Protein AF-A0A429DAB5-F1 (afdb_monomer_lite)

Radius of gyration: 21.11 Å; chains: 1; bounding box: 79×27×34 Å

Foldseek 3Di:
DVVQVVQCPDPVAFRFDALVVVCVVVVHDSVVSVVVVVVCVVVQQWDWDFDDCPDPPRNGTIGIGRVSNVVVCVVCVVVVVVVVPPPDDDDPDPPDPPDDD

Sequence (101 aa):
LLNLIVHWWSLQEWPHPSMESIAIRMGVSIRTVQRAINDLEKANLLDKKPTSKSDRRYGGRNIYDLTKLVDYLDTMGPSVAEQVKKPRHKKPVYTVRKTTA

Secondary structure (DSSP, 8-state):
-HHHHHT--BTTB-----HHHHHHHHTS-HHHHHHHHHHHHHTTS-EEEE--TT-TTTTTPEEEE-HHHHHHHHHHHHHHHHHHHSPPPPPP---------

pLDDT: mean 87.15, std 11.85, range [56.81, 98.31]

Structure (mmCIF, N/CA/C/O backbone):
data_AF-A0A429DAB5-F1
#
_entry.id   AF-A0A429DAB5-F1
#
loop_
_atom_site.group_PDB
_atom_site.id
_atom_site.type_symbol
_atom_site.label_atom_id
_atom_site.label_alt_id
_atom_site.label_comp_id
_atom_site.label_asym_id
_atom_site.label_entity_id
_atom_site.label_seq_id
_atom_site.pdbx_PDB_ins_code
_atom_site.Cartn_x
_atom_site.Cartn_y
_atom_site.Cartn_z
_atom_site.occupancy
_atom_site.B_iso_or_equiv
_atom_site.auth_seq_id
_atom_site.auth_comp_id
_atom_site.auth_asym_id
_atom_site.auth_atom_id
_atom_site.pdbx_PDB_model_num
ATOM 1 N N . LEU A 1 1 ? -5.657 -2.091 -2.136 1.00 86.69 1 LEU A N 1
ATOM 2 C CA . LEU A 1 1 ? -5.520 -2.308 -0.680 1.00 86.69 1 LEU A CA 1
ATOM 3 C C . LEU A 1 1 ? -5.384 -3.785 -0.317 1.00 86.69 1 LEU A C 1
ATOM 5 O O . LEU A 1 1 ? -4.318 -4.157 0.142 1.00 86.69 1 LEU A O 1
ATOM 9 N N . LEU A 1 2 ? -6.382 -4.637 -0.598 1.00 92.50 2 LEU A N 1
ATOM 10 C CA . LEU A 1 2 ? -6.331 -6.073 -0.259 1.00 92.50 2 LEU A CA 1
ATOM 11 C C . LEU A 1 2 ? -5.049 -6.774 -0.743 1.00 92.50 2 LEU A C 1
ATOM 13 O O . LEU A 1 2 ? -4.409 -7.479 0.024 1.00 92.50 2 LEU A O 1
ATOM 17 N N . ASN A 1 3 ? -4.618 -6.500 -1.980 1.00 92.62 3 ASN A N 1
ATOM 18 C CA . ASN A 1 3 ? -3.361 -7.033 -2.515 1.00 92.62 3 ASN A CA 1
ATOM 19 C C . ASN A 1 3 ? -2.127 -6.678 -1.661 1.00 92.62 3 ASN A C 1
ATOM 21 O O . ASN A 1 3 ? -1.233 -7.507 -1.551 1.00 92.62 3 ASN A O 1
ATOM 25 N N . LEU A 1 4 ? -2.075 -5.488 -1.048 1.00 93.19 4 LEU A N 1
ATOM 26 C CA . LEU A 1 4 ? -0.966 -5.088 -0.172 1.00 93.19 4 LEU A CA 1
ATOM 27 C C . LEU A 1 4 ? -1.009 -5.852 1.154 1.00 93.19 4 LEU A C 1
ATOM 29 O O . LEU A 1 4 ? 0.013 -6.370 1.583 1.00 93.19 4 LEU A O 1
ATOM 33 N N . ILE A 1 5 ? -2.201 -5.982 1.744 1.00 92.50 5 ILE A N 1
ATOM 34 C CA . ILE A 1 5 ? -2.416 -6.702 3.008 1.00 92.50 5 ILE A CA 1
ATOM 35 C C . ILE A 1 5 ? -2.027 -8.176 2.861 1.00 92.50 5 ILE A C 1
ATOM 37 O O . ILE A 1 5 ? -1.308 -8.707 3.695 1.00 92.50 5 ILE A O 1
ATOM 41 N N . VAL A 1 6 ? -2.419 -8.825 1.760 1.00 90.56 6 VAL A N 1
ATOM 42 C CA . VAL A 1 6 ? -2.061 -10.231 1.489 1.00 90.56 6 VAL A CA 1
ATOM 43 C C . VAL A 1 6 ? -0.542 -10.436 1.377 1.00 90.56 6 VAL A C 1
ATOM 45 O O . VAL A 1 6 ? -0.053 -11.527 1.645 1.00 90.56 6 VAL A O 1
ATOM 48 N N . HIS A 1 7 ? 0.215 -9.404 0.993 1.00 88.94 7 HIS A N 1
ATOM 49 C CA . HIS A 1 7 ? 1.679 -9.475 0.918 1.00 88.94 7 HIS A CA 1
ATOM 50 C C . HIS A 1 7 ? 2.364 -9.115 2.246 1.00 88.94 7 HIS A C 1
ATOM 52 O O . HIS A 1 7 ? 3.581 -9.255 2.346 1.00 88.94 7 HIS A O 1
ATOM 58 N N . TRP A 1 8 ? 1.614 -8.667 3.256 1.00 91.31 8 TRP A N 1
ATOM 59 C CA . TRP A 1 8 ? 2.135 -8.284 4.564 1.00 91.31 8 TRP A CA 1
ATOM 60 C C . TRP A 1 8 ? 1.963 -9.426 5.572 1.00 91.31 8 TRP A C 1
ATOM 62 O O . TRP A 1 8 ? 1.073 -9.419 6.416 1.00 91.31 8 TRP A O 1
ATOM 72 N N . TRP A 1 9 ? 2.804 -10.452 5.439 1.00 86.38 9 TRP A N 1
ATOM 73 C CA . TRP A 1 9 ? 2.755 -11.662 6.272 1.00 86.38 9 TRP A CA 1
ATOM 74 C C . TRP A 1 9 ? 3.740 -11.635 7.453 1.00 86.38 9 TRP A C 1
ATOM 76 O O . TRP A 1 9 ? 3.659 -12.481 8.340 1.00 86.38 9 TRP A O 1
ATOM 86 N N . SER A 1 10 ? 4.659 -10.663 7.477 1.00 85.81 10 SER A N 1
ATOM 87 C CA . SER A 1 10 ? 5.631 -10.454 8.552 1.00 85.81 10 SER A CA 1
ATOM 88 C C . SER A 1 10 ? 5.547 -9.021 9.064 1.00 85.81 10 SER A C 1
ATOM 90 O O . SER A 1 10 ? 5.664 -8.070 8.294 1.00 85.81 10 SER A O 1
ATOM 92 N N . LEU A 1 11 ? 5.401 -8.857 10.381 1.00 79.94 11 LEU A N 1
ATOM 93 C CA . LEU A 1 11 ? 5.322 -7.540 11.024 1.00 79.94 11 LEU A CA 1
ATOM 94 C C . LEU A 1 11 ? 6.587 -6.696 10.786 1.00 79.94 11 LEU A 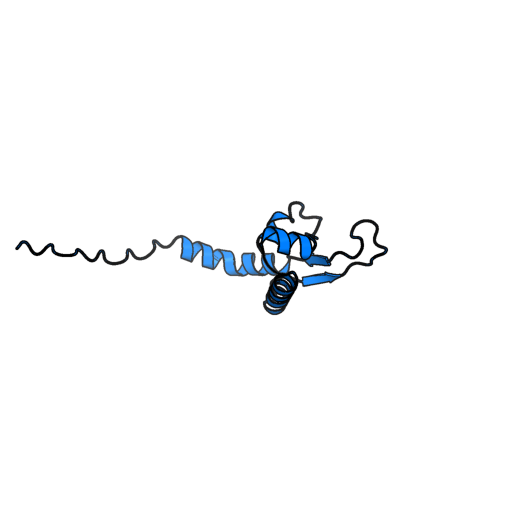C 1
ATOM 96 O O . LEU A 1 11 ? 6.528 -5.473 10.757 1.00 79.94 11 LEU A O 1
ATOM 100 N N . GLN A 1 12 ? 7.731 -7.354 10.596 1.00 85.44 12 GLN A N 1
ATOM 101 C CA . GLN A 1 12 ? 9.039 -6.711 10.432 1.00 85.44 12 GLN A CA 1
ATOM 102 C C . GLN A 1 12 ? 9.338 -6.333 8.975 1.00 85.44 12 GLN A C 1
ATOM 104 O O . GLN A 1 12 ? 10.352 -5.694 8.695 1.00 85.44 12 GLN A O 1
ATOM 109 N N . GLU A 1 13 ? 8.489 -6.745 8.031 1.00 87.00 13 GLU A N 1
ATOM 110 C CA . GLU A 1 13 ? 8.708 -6.528 6.608 1.00 87.00 13 GLU A CA 1
ATOM 111 C C . GLU A 1 13 ? 7.463 -5.953 5.949 1.00 87.00 13 GLU A C 1
ATOM 113 O O . GLU A 1 13 ? 6.482 -6.644 5.685 1.00 87.00 13 GLU A O 1
ATOM 118 N N . TRP A 1 14 ? 7.541 -4.667 5.628 1.00 90.88 14 TRP A N 1
ATOM 119 C CA . TRP A 1 14 ? 6.502 -3.996 4.869 1.00 90.88 14 TRP A CA 1
ATOM 120 C C . TRP A 1 14 ? 6.306 -4.638 3.484 1.00 90.88 14 TRP A C 1
ATOM 122 O O . TRP A 1 14 ? 7.281 -5.026 2.821 1.00 90.88 14 TRP A O 1
ATOM 132 N N . PRO A 1 15 ? 5.052 -4.724 3.001 1.00 93.50 15 PRO A N 1
ATOM 133 C CA . PRO A 1 15 ? 4.763 -5.281 1.694 1.00 93.50 15 PRO A CA 1
ATOM 134 C C . PRO A 1 15 ? 5.423 -4.431 0.607 1.00 93.50 15 PRO A C 1
ATOM 136 O O . PRO A 1 15 ? 5.379 -3.201 0.624 1.00 93.50 15 PRO A O 1
ATOM 139 N N . HIS A 1 16 ? 6.006 -5.106 -0.377 1.00 93.81 16 HIS A N 1
ATOM 140 C CA . HIS A 1 16 ? 6.682 -4.479 -1.514 1.00 93.81 16 HIS A CA 1
ATOM 141 C C . HIS A 1 16 ? 6.341 -5.137 -2.873 1.00 93.81 16 HIS A C 1
ATOM 143 O O . HIS A 1 16 ? 7.230 -5.326 -3.713 1.00 93.81 16 HIS A O 1
ATOM 149 N N . PRO A 1 17 ? 5.067 -5.514 -3.143 1.00 93.69 17 PRO A N 1
ATOM 150 C CA . PRO A 1 17 ? 4.685 -5.997 -4.467 1.00 93.69 17 PRO A CA 1
ATOM 151 C C . PRO A 1 17 ? 4.891 -4.914 -5.532 1.00 93.69 17 PRO A C 1
ATOM 153 O O . PRO A 1 17 ? 4.602 -3.731 -5.319 1.00 93.69 17 PRO A O 1
ATOM 156 N N . SER A 1 18 ? 5.330 -5.318 -6.725 1.00 94.00 18 SER A N 1
ATOM 157 C CA . SER A 1 18 ? 5.360 -4.399 -7.862 1.00 94.00 18 SER A CA 1
ATOM 158 C C . SER A 1 18 ? 3.936 -3.988 -8.254 1.00 94.00 18 SER A C 1
ATOM 160 O O . SER A 1 18 ? 2.997 -4.786 -8.189 1.00 94.00 18 SER A O 1
ATOM 162 N N . MET A 1 19 ? 3.770 -2.739 -8.701 1.00 94.81 19 MET A N 1
ATOM 163 C CA . MET A 1 19 ? 2.477 -2.262 -9.216 1.00 94.81 19 MET A CA 1
ATOM 164 C C . MET A 1 19 ? 2.010 -3.091 -10.419 1.00 94.81 19 MET A C 1
ATOM 166 O O . MET A 1 19 ? 0.816 -3.289 -10.605 1.00 94.81 19 MET A O 1
ATOM 170 N N . GLU A 1 20 ? 2.956 -3.613 -11.195 1.00 95.88 20 GLU A N 1
ATOM 171 C CA . GLU A 1 20 ? 2.715 -4.500 -12.328 1.00 95.88 20 GLU A CA 1
ATOM 172 C C . GLU A 1 20 ? 2.151 -5.860 -11.901 1.00 95.88 20 GLU A C 1
ATOM 174 O O . GLU A 1 20 ? 1.143 -6.299 -12.446 1.00 95.88 20 GLU A O 1
ATOM 179 N N . SER A 1 21 ? 2.696 -6.479 -10.846 1.00 94.94 21 SER A N 1
ATOM 180 C CA . SER A 1 21 ? 2.146 -7.722 -10.283 1.00 94.94 21 SER A CA 1
ATOM 181 C C . SER A 1 21 ? 0.721 -7.524 -9.757 1.00 94.94 21 SER A C 1
ATOM 183 O O . SER A 1 21 ? -0.157 -8.352 -10.003 1.00 94.94 21 SER A O 1
ATOM 185 N N . ILE A 1 22 ? 0.453 -6.394 -9.090 1.00 96.38 22 ILE A N 1
ATOM 186 C CA . ILE A 1 22 ? -0.905 -6.043 -8.643 1.00 96.38 22 ILE A CA 1
ATOM 187 C C . ILE A 1 22 ? -1.841 -5.867 -9.847 1.00 96.38 22 ILE A C 1
ATOM 189 O O . ILE A 1 22 ? -2.961 -6.372 -9.827 1.00 96.38 22 ILE A O 1
ATOM 193 N N . ALA A 1 23 ? -1.386 -5.167 -10.888 1.00 97.75 23 ALA A N 1
ATOM 194 C CA . ALA A 1 23 ? -2.163 -4.897 -12.093 1.00 97.75 23 ALA A CA 1
ATOM 195 C C . ALA A 1 23 ? -2.573 -6.194 -12.804 1.00 97.75 23 ALA A C 1
ATOM 197 O O . ALA A 1 23 ? -3.755 -6.375 -13.094 1.00 97.75 23 ALA A O 1
ATOM 198 N N . ILE A 1 24 ? -1.623 -7.123 -12.980 1.00 97.31 24 ILE A N 1
ATOM 199 C CA . ILE A 1 24 ? -1.857 -8.451 -13.566 1.00 97.31 24 ILE A CA 1
ATOM 200 C C . ILE A 1 24 ? -2.893 -9.227 -12.746 1.00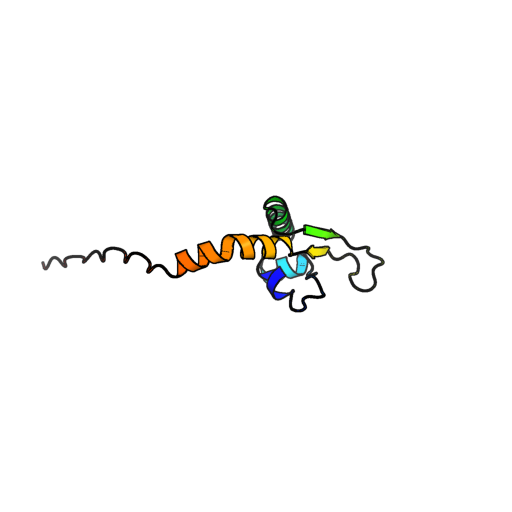 97.31 24 ILE A C 1
ATOM 202 O O . ILE A 1 24 ? -3.874 -9.709 -13.305 1.00 97.31 24 ILE A O 1
ATOM 206 N N . ARG A 1 25 ? -2.729 -9.299 -11.417 1.00 95.44 25 ARG A N 1
ATOM 207 C CA . ARG A 1 25 ? -3.670 -10.011 -10.527 1.00 95.44 25 ARG A CA 1
ATOM 208 C C . ARG A 1 25 ? -5.080 -9.427 -10.553 1.00 95.44 25 ARG A C 1
ATOM 210 O O . ARG A 1 25 ? -6.044 -10.150 -10.337 1.00 95.44 25 ARG A O 1
ATOM 217 N N . MET A 1 26 ? -5.195 -8.120 -10.770 1.00 95.81 26 MET A N 1
ATOM 218 C CA . MET A 1 26 ? -6.472 -7.413 -10.810 1.00 95.81 26 MET A CA 1
ATOM 219 C C . MET A 1 26 ? -7.096 -7.340 -12.211 1.00 95.81 26 MET A C 1
ATOM 221 O O . MET A 1 26 ? -8.246 -6.923 -12.316 1.00 95.81 26 MET A O 1
ATOM 225 N N . GLY A 1 27 ? -6.363 -7.684 -13.274 1.00 97.12 27 GLY A N 1
ATOM 226 C CA . GLY A 1 27 ? -6.820 -7.490 -14.654 1.00 97.12 27 GLY A CA 1
ATOM 227 C C . GLY A 1 27 ? -7.014 -6.015 -15.032 1.00 97.12 27 GLY A C 1
ATOM 228 O O . GLY A 1 27 ? -7.907 -5.691 -15.811 1.00 97.12 27 GLY A O 1
ATOM 229 N N . VAL A 1 28 ? -6.215 -5.104 -14.465 1.00 97.69 28 VAL A N 1
ATOM 230 C CA . VAL A 1 28 ? -6.301 -3.654 -14.730 1.00 97.69 28 VAL A CA 1
ATOM 231 C C . VAL A 1 28 ? -4.974 -3.101 -15.237 1.00 97.69 28 VAL A C 1
ATOM 233 O O . VAL A 1 28 ? -3.935 -3.745 -15.143 1.00 97.69 28 VAL A O 1
ATOM 236 N N . SER A 1 29 ? -4.974 -1.865 -15.737 1.00 98.31 29 SER A N 1
ATOM 237 C CA . SER A 1 29 ? -3.729 -1.191 -16.115 1.00 98.31 29 SER A CA 1
ATOM 238 C C . SER A 1 29 ? -2.894 -0.779 -14.897 1.00 98.31 29 SER A C 1
ATOM 240 O O . SER A 1 29 ? -3.431 -0.391 -13.854 1.00 98.31 29 SER A O 1
ATOM 242 N N . ILE A 1 30 ? -1.567 -0.741 -15.056 1.00 97.81 30 ILE A N 1
ATOM 243 C CA . ILE A 1 30 ? -0.630 -0.248 -14.025 1.00 97.81 30 ILE A CA 1
ATOM 244 C C . ILE A 1 30 ? -1.011 1.165 -13.564 1.00 97.81 30 ILE A C 1
ATOM 246 O O . ILE A 1 30 ? -0.983 1.472 -12.374 1.00 97.81 30 ILE A O 1
ATOM 250 N N . ARG A 1 31 ? -1.452 2.025 -14.490 1.00 98.19 31 ARG A N 1
ATOM 251 C CA . ARG A 1 31 ? -1.897 3.391 -14.177 1.00 98.19 31 ARG A CA 1
ATOM 252 C C . ARG A 1 31 ? -3.119 3.424 -13.253 1.00 98.19 31 ARG A C 1
ATOM 254 O O . ARG A 1 31 ? -3.257 4.352 -12.460 1.00 98.19 31 ARG A O 1
ATOM 261 N N . THR A 1 32 ? -3.988 2.418 -13.328 1.00 98.19 32 THR A N 1
ATOM 262 C CA . THR A 1 32 ? -5.125 2.272 -12.407 1.00 98.19 32 THR A CA 1
ATOM 263 C C . THR A 1 32 ? -4.648 1.904 -11.008 1.00 98.19 32 THR A C 1
ATOM 265 O O . THR A 1 32 ? -5.096 2.516 -10.042 1.00 98.19 32 THR A O 1
ATOM 268 N N . VAL A 1 33 ? -3.671 1.000 -10.895 1.00 97.69 33 VAL A N 1
ATOM 269 C CA . VAL A 1 33 ? -3.030 0.675 -9.609 1.00 97.69 33 VAL A CA 1
ATOM 270 C C . VAL A 1 33 ? -2.331 1.900 -9.019 1.00 97.69 33 VAL A C 1
ATOM 272 O O . VAL A 1 33 ? -2.510 2.195 -7.841 1.00 97.69 33 VAL A O 1
ATOM 275 N N . GLN A 1 34 ? -1.591 2.657 -9.833 1.00 96.81 34 GLN A N 1
ATOM 276 C CA . GLN A 1 34 ? -0.919 3.883 -9.400 1.00 96.81 34 GLN A CA 1
ATOM 277 C C . GLN A 1 34 ? -1.912 4.921 -8.859 1.00 96.81 34 GLN A C 1
ATOM 279 O O . GLN A 1 34 ? -1.667 5.495 -7.801 1.00 96.81 34 GLN A O 1
ATOM 284 N N . ARG A 1 35 ? -3.035 5.152 -9.557 1.00 98.06 35 ARG A N 1
ATOM 285 C CA . ARG A 1 35 ? -4.101 6.041 -9.066 1.00 98.06 35 ARG A CA 1
ATOM 286 C C . ARG A 1 35 ? -4.663 5.554 -7.737 1.00 98.06 35 ARG A C 1
ATOM 288 O O . ARG A 1 35 ? -4.673 6.326 -6.792 1.00 98.06 35 ARG A O 1
ATOM 295 N N . ALA A 1 36 ? -5.013 4.271 -7.639 1.00 97.31 36 ALA A N 1
ATOM 296 C CA . ALA A 1 36 ? -5.540 3.699 -6.405 1.00 97.31 36 ALA A CA 1
ATOM 297 C C . ALA A 1 36 ? -4.559 3.830 -5.225 1.00 97.31 36 ALA A C 1
ATOM 299 O O . ALA A 1 36 ? -4.982 4.129 -4.116 1.00 97.31 36 ALA A O 1
ATOM 300 N N . ILE A 1 37 ? -3.254 3.639 -5.445 1.00 97.12 37 ILE A N 1
ATOM 301 C CA . ILE A 1 37 ? -2.230 3.860 -4.410 1.00 97.12 37 ILE A CA 1
ATOM 302 C C . ILE A 1 37 ? -2.185 5.336 -4.003 1.00 97.12 37 ILE A C 1
ATOM 304 O O . ILE A 1 37 ? -2.218 5.630 -2.814 1.00 97.12 37 ILE A O 1
ATOM 308 N N . ASN A 1 38 ? -2.162 6.258 -4.968 1.00 97.50 38 ASN A N 1
ATOM 309 C CA . ASN A 1 38 ? -2.155 7.692 -4.674 1.00 97.50 38 ASN A CA 1
ATOM 310 C C . ASN A 1 38 ? -3.423 8.128 -3.919 1.00 97.50 38 ASN A C 1
ATOM 312 O O . ASN A 1 38 ? -3.354 8.998 -3.058 1.00 97.50 38 ASN A O 1
ATOM 316 N N . ASP A 1 39 ? -4.577 7.541 -4.233 1.00 97.88 39 ASP A N 1
ATOM 317 C CA . ASP A 1 39 ? -5.830 7.834 -3.539 1.00 97.88 39 ASP A CA 1
ATOM 318 C C . ASP A 1 39 ? -5.805 7.305 -2.096 1.00 97.88 39 ASP A C 1
ATOM 320 O O . ASP A 1 39 ? -6.300 7.978 -1.196 1.00 97.88 39 ASP A O 1
ATOM 324 N N . LEU A 1 40 ? -5.156 6.161 -1.843 1.00 97.00 40 LEU A N 1
ATOM 325 C CA . LEU A 1 40 ? -4.922 5.651 -0.485 1.00 97.00 40 LEU A CA 1
ATOM 326 C C . LEU A 1 40 ? -3.953 6.539 0.316 1.00 97.00 40 LEU A C 1
ATOM 328 O O . LEU A 1 40 ? -4.184 6.755 1.504 1.00 97.00 40 LEU A O 1
ATOM 332 N N . GLU A 1 41 ? -2.911 7.083 -0.320 1.00 97.00 41 GLU A N 1
ATOM 333 C CA . GLU A 1 41 ? -2.015 8.069 0.311 1.00 97.00 41 GLU A CA 1
ATOM 334 C C . GLU A 1 41 ? -2.768 9.359 0.661 1.00 97.00 41 GLU A C 1
ATOM 336 O O . GLU A 1 41 ? -2.676 9.847 1.784 1.00 97.00 41 GLU A O 1
ATOM 341 N N . LYS A 1 42 ? -3.577 9.885 -0.270 1.00 97.75 42 LYS A N 1
ATOM 342 C CA . LYS A 1 42 ? -4.417 11.075 -0.037 1.00 97.75 42 LYS A CA 1
ATOM 343 C C . LYS A 1 42 ? -5.445 10.862 1.069 1.00 97.75 42 LYS A C 1
ATOM 345 O O . LYS A 1 42 ? -5.733 11.789 1.816 1.00 97.75 42 LYS A O 1
ATOM 350 N N . ALA A 1 43 ? -5.990 9.653 1.169 1.00 96.25 43 ALA A N 1
ATOM 351 C CA . ALA A 1 43 ? -6.887 9.257 2.248 1.00 96.25 43 ALA A CA 1
ATOM 352 C C . ALA A 1 43 ? -6.157 9.035 3.586 1.00 96.25 43 ALA A C 1
ATOM 354 O O . ALA A 1 43 ? -6.799 8.669 4.566 1.00 96.25 43 ALA A O 1
ATOM 355 N N . ASN A 1 44 ? -4.835 9.241 3.634 1.00 96.25 44 ASN A N 1
ATOM 356 C CA . ASN A 1 44 ? -3.985 9.013 4.798 1.00 96.25 44 ASN A CA 1
ATOM 357 C C . ASN A 1 44 ? -4.090 7.579 5.343 1.00 96.25 44 ASN A C 1
ATOM 359 O O . ASN A 1 44 ? -4.071 7.366 6.549 1.00 96.25 44 ASN A O 1
ATOM 363 N N . LEU A 1 45 ? -4.216 6.593 4.450 1.00 96.12 45 LEU A N 1
ATOM 364 C CA . LEU A 1 45 ? -4.312 5.178 4.817 1.00 96.12 45 LEU A CA 1
ATOM 365 C C . LEU A 1 45 ? -2.980 4.436 4.669 1.00 96.12 45 LEU A C 1
ATOM 367 O O . LEU A 1 45 ? -2.805 3.381 5.263 1.00 96.12 45 LEU A O 1
ATOM 371 N N . LEU A 1 46 ? -2.041 4.940 3.870 1.00 96.44 46 LEU A N 1
ATOM 372 C CA . LEU A 1 46 ? -0.704 4.357 3.727 1.00 96.44 46 LEU A CA 1
ATOM 373 C C . LEU A 1 46 ? 0.301 5.404 3.257 1.00 96.44 46 LEU A C 1
ATOM 375 O O . LEU A 1 46 ? -0.105 6.427 2.711 1.00 96.44 46 LEU A O 1
ATOM 379 N N . ASP A 1 47 ? 1.591 5.092 3.384 1.00 96.69 47 ASP A N 1
ATOM 380 C CA . ASP A 1 47 ? 2.676 5.838 2.734 1.00 96.69 47 ASP A CA 1
ATOM 381 C C . ASP A 1 47 ? 3.451 4.943 1.758 1.00 96.69 47 ASP A C 1
ATOM 383 O O . ASP A 1 47 ? 3.834 3.815 2.087 1.00 96.69 47 ASP A O 1
ATOM 387 N N . LYS A 1 48 ? 3.725 5.442 0.548 1.00 95.88 48 LYS A N 1
ATOM 388 C CA . LYS A 1 48 ? 4.580 4.770 -0.441 1.00 95.88 48 LYS A CA 1
ATOM 389 C C . LYS A 1 48 ? 6.003 5.320 -0.355 1.00 95.88 48 LYS A C 1
ATOM 391 O O . LYS A 1 48 ? 6.251 6.480 -0.681 1.00 95.88 48 LYS A O 1
ATOM 396 N N . LYS A 1 49 ? 6.964 4.459 -0.027 1.00 94.81 49 LYS A N 1
ATOM 397 C CA . LYS A 1 49 ? 8.392 4.801 0.044 1.00 94.81 49 LYS A CA 1
ATOM 398 C C . LYS A 1 49 ? 9.136 4.179 -1.146 1.00 94.81 49 LYS A C 1
ATOM 400 O O . LYS A 1 49 ? 9.182 2.949 -1.246 1.00 94.81 49 LYS A O 1
ATOM 405 N N . PRO A 1 50 ? 9.692 4.977 -2.076 1.00 93.06 50 PRO A N 1
ATOM 406 C CA . PRO A 1 50 ? 10.530 4.439 -3.141 1.00 93.06 50 PRO A CA 1
ATOM 407 C C . PRO A 1 50 ? 11.852 3.926 -2.559 1.00 93.06 50 PRO A C 1
ATOM 409 O O . PRO A 1 50 ? 12.382 4.500 -1.609 1.00 93.06 50 PRO A O 1
ATOM 412 N N . THR A 1 51 ? 12.402 2.862 -3.141 1.00 93.00 51 THR A N 1
ATOM 413 C CA . THR A 1 51 ? 13.732 2.345 -2.777 1.00 93.00 51 THR A CA 1
ATOM 414 C C . THR A 1 51 ? 14.747 2.627 -3.879 1.00 93.00 51 THR A C 1
ATOM 416 O O . THR A 1 51 ? 14.386 2.932 -5.019 1.00 93.00 51 THR A O 1
ATOM 419 N N . SER A 1 52 ? 16.037 2.539 -3.550 1.00 91.69 52 SER A N 1
ATOM 420 C CA . SER A 1 52 ? 17.096 2.675 -4.551 1.00 91.69 52 SER A CA 1
ATOM 421 C C . SER A 1 52 ? 17.124 1.468 -5.490 1.00 91.69 52 SER A C 1
ATOM 423 O O . SER A 1 52 ? 16.959 0.329 -5.058 1.00 91.69 52 SER A O 1
ATOM 425 N N . LYS A 1 53 ? 17.440 1.695 -6.770 1.00 89.19 53 LYS A N 1
ATOM 426 C CA . LYS A 1 53 ? 17.733 0.611 -7.727 1.00 89.19 53 LYS A CA 1
ATOM 427 C C . LYS A 1 53 ? 18.966 -0.208 -7.333 1.00 89.19 53 LYS A C 1
ATOM 429 O O . LYS A 1 53 ? 19.053 -1.370 -7.707 1.00 89.19 53 LYS A O 1
ATOM 434 N N . SER A 1 54 ? 19.901 0.391 -6.592 1.00 91.62 54 SER A N 1
ATOM 435 C CA . SER A 1 54 ? 21.085 -0.296 -6.063 1.00 91.62 54 SER A CA 1
ATOM 436 C C . SER A 1 54 ? 20.797 -1.133 -4.813 1.00 91.62 54 SER A C 1
ATOM 438 O O . SER A 1 54 ? 21.682 -1.844 -4.340 1.00 91.62 54 SER A O 1
ATOM 440 N N . ASP A 1 55 ? 19.582 -1.063 -4.262 1.00 90.25 55 ASP A N 1
ATOM 441 C CA . ASP A 1 55 ? 19.203 -1.853 -3.098 1.00 90.25 55 ASP A CA 1
ATOM 442 C C . ASP A 1 55 ? 19.105 -3.340 -3.472 1.00 90.25 55 ASP A C 1
ATOM 444 O O . ASP A 1 55 ? 18.289 -3.735 -4.306 1.00 90.25 55 ASP A O 1
ATOM 448 N N . ARG A 1 56 ? 19.929 -4.179 -2.836 1.00 86.25 56 ARG A N 1
ATOM 449 C CA . ARG A 1 56 ? 19.999 -5.621 -3.120 1.00 86.25 56 ARG A CA 1
ATOM 450 C C . ARG A 1 56 ? 18.718 -6.376 -2.751 1.00 86.25 56 ARG A C 1
ATOM 452 O O . ARG A 1 56 ? 18.456 -7.430 -3.324 1.00 86.25 56 ARG A O 1
ATOM 459 N N . ARG A 1 57 ? 17.938 -5.873 -1.792 1.00 84.56 57 ARG A N 1
ATOM 460 C CA . ARG A 1 57 ? 16.701 -6.506 -1.318 1.00 84.56 57 ARG A CA 1
ATOM 461 C C . ARG A 1 57 ? 15.511 -6.081 -2.172 1.00 84.56 57 ARG A C 1
ATOM 463 O O . ARG A 1 57 ? 14.721 -6.924 -2.596 1.00 84.56 57 ARG A O 1
ATOM 470 N N . TYR A 1 58 ? 15.390 -4.787 -2.451 1.00 86.12 58 TYR A N 1
ATOM 471 C CA . TYR A 1 58 ? 14.184 -4.234 -3.069 1.00 86.12 58 TYR A CA 1
ATOM 472 C C . TYR A 1 58 ? 14.341 -3.910 -4.555 1.00 86.12 58 TYR A C 1
ATOM 474 O O . TYR A 1 58 ? 13.340 -3.929 -5.271 1.00 86.12 58 TYR A O 1
ATOM 482 N N . GLY A 1 59 ? 15.558 -3.649 -5.040 1.00 86.19 59 GLY A N 1
ATOM 483 C CA . GLY A 1 59 ? 15.843 -3.414 -6.459 1.00 86.19 59 GLY A CA 1
ATOM 484 C C . GLY A 1 59 ? 15.044 -2.260 -7.072 1.00 86.19 59 GLY A C 1
ATOM 485 O O . GLY A 1 59 ? 14.632 -2.343 -8.227 1.00 86.19 59 GLY A O 1
ATOM 486 N N . GLY A 1 60 ? 14.757 -1.208 -6.300 1.00 88.06 60 GLY A N 1
ATOM 487 C CA . GLY A 1 60 ? 13.971 -0.056 -6.750 1.00 88.06 60 GLY A CA 1
ATOM 488 C C . GLY A 1 60 ? 12.449 -0.216 -6.648 1.00 88.06 60 GLY A C 1
ATOM 489 O O . GLY A 1 60 ? 11.713 0.640 -7.140 1.00 88.06 60 GLY A O 1
ATOM 490 N N . ARG A 1 61 ? 11.943 -1.294 -6.033 1.00 90.69 61 ARG A N 1
ATOM 491 C CA . ARG A 1 61 ? 10.502 -1.468 -5.767 1.00 90.69 61 ARG A CA 1
ATOM 492 C C . ARG A 1 61 ? 10.016 -0.500 -4.691 1.00 90.69 61 ARG A C 1
ATOM 494 O O . ARG A 1 61 ? 10.766 -0.104 -3.805 1.00 90.69 61 ARG A O 1
ATOM 501 N N . ASN A 1 62 ? 8.735 -0.153 -4.739 1.00 94.38 62 ASN A N 1
ATOM 502 C CA . ASN A 1 62 ? 8.120 0.622 -3.668 1.00 94.38 62 ASN A CA 1
ATOM 503 C C . ASN A 1 62 ? 7.854 -0.268 -2.453 1.00 94.38 62 ASN A C 1
ATOM 505 O O . ASN A 1 62 ? 7.392 -1.401 -2.604 1.00 94.38 62 ASN A O 1
ATOM 509 N N . ILE A 1 63 ? 8.091 0.289 -1.273 1.00 95.12 63 ILE A N 1
ATOM 510 C CA . ILE A 1 63 ? 7.653 -0.253 0.010 1.00 95.12 63 ILE A CA 1
ATOM 511 C C . ILE A 1 63 ? 6.390 0.503 0.423 1.00 95.12 63 ILE A C 1
ATOM 513 O O . ILE A 1 63 ? 6.327 1.725 0.269 1.00 95.12 63 ILE A O 1
ATOM 517 N N . TYR A 1 64 ? 5.393 -0.211 0.940 1.00 95.88 64 TYR A N 1
ATOM 518 C CA . TYR A 1 64 ? 4.148 0.393 1.412 1.00 95.88 64 TYR A CA 1
ATOM 519 C C . TYR A 1 64 ? 4.042 0.259 2.929 1.00 95.88 64 TYR A C 1
ATOM 521 O O . TYR A 1 64 ? 3.925 -0.846 3.451 1.00 95.88 64 TYR A O 1
ATOM 529 N N . ASP A 1 65 ? 4.083 1.390 3.620 1.00 95.44 65 ASP A N 1
ATOM 530 C CA . ASP A 1 65 ? 3.911 1.483 5.067 1.00 95.44 65 ASP A CA 1
ATOM 531 C C . ASP A 1 65 ? 2.414 1.554 5.386 1.00 95.44 65 ASP A C 1
ATOM 533 O O . ASP A 1 65 ? 1.722 2.476 4.944 1.00 95.44 65 ASP A O 1
ATOM 537 N N . LEU A 1 66 ? 1.908 0.548 6.100 1.00 95.31 66 LEU A N 1
ATOM 538 C CA . LEU A 1 66 ? 0.488 0.416 6.436 1.00 95.31 66 LEU A CA 1
ATOM 539 C C . LEU A 1 66 ? 0.181 0.854 7.876 1.00 95.31 66 LEU A C 1
ATOM 541 O O . LEU A 1 66 ? -0.939 0.636 8.330 1.00 95.31 66 LEU A O 1
ATOM 545 N N . THR A 1 67 ? 1.123 1.489 8.583 1.00 94.12 67 THR A N 1
ATOM 546 C CA . THR A 1 67 ? 0.920 1.946 9.974 1.00 94.12 67 THR A CA 1
ATOM 547 C C . THR A 1 67 ? -0.335 2.811 10.100 1.00 94.12 67 THR A C 1
ATOM 549 O O . THR A 1 67 ? -1.203 2.531 10.917 1.00 94.12 67 THR A O 1
ATOM 552 N N . LYS A 1 68 ? -0.519 3.769 9.184 1.00 95.06 68 LYS A N 1
ATOM 553 C CA . LYS A 1 68 ? -1.692 4.659 9.165 1.00 95.06 68 LYS A CA 1
ATOM 554 C C . LYS A 1 68 ? -3.025 3.923 9.011 1.00 95.06 68 LYS A C 1
ATOM 556 O O . LYS A 1 68 ? -4.039 4.355 9.552 1.00 95.06 68 LYS A O 1
ATOM 561 N N . LEU A 1 69 ? -3.038 2.813 8.271 1.00 94.44 69 LEU A N 1
ATOM 562 C CA . LEU A 1 69 ? -4.222 1.966 8.148 1.00 94.44 69 LEU A CA 1
ATOM 563 C C . LEU A 1 69 ? -4.535 1.285 9.478 1.00 94.44 69 LEU A C 1
ATOM 565 O O . LEU A 1 69 ? -5.702 1.222 9.852 1.00 94.44 69 LEU A O 1
ATOM 569 N N . VAL A 1 70 ? -3.513 0.767 10.162 1.00 92.75 70 VAL A N 1
ATOM 570 C CA . VAL A 1 70 ? -3.668 0.135 11.478 1.00 92.75 70 VAL A CA 1
ATOM 571 C C . VAL A 1 70 ? -4.198 1.156 12.480 1.00 92.75 70 VAL A C 1
ATOM 573 O O . VAL A 1 70 ? -5.249 0.912 13.060 1.00 92.75 70 VAL A O 1
ATOM 576 N N . ASP A 1 71 ? -3.585 2.338 12.569 1.00 94.31 71 ASP A N 1
ATOM 577 C CA . ASP A 1 71 ? -4.031 3.413 13.468 1.00 94.31 71 ASP A CA 1
ATOM 578 C C . ASP A 1 71 ? -5.495 3.809 13.210 1.00 94.31 71 ASP A C 1
ATOM 580 O O . ASP A 1 71 ? -6.295 3.993 14.136 1.00 94.31 71 ASP A O 1
ATOM 584 N N . TYR A 1 72 ? -5.871 3.907 11.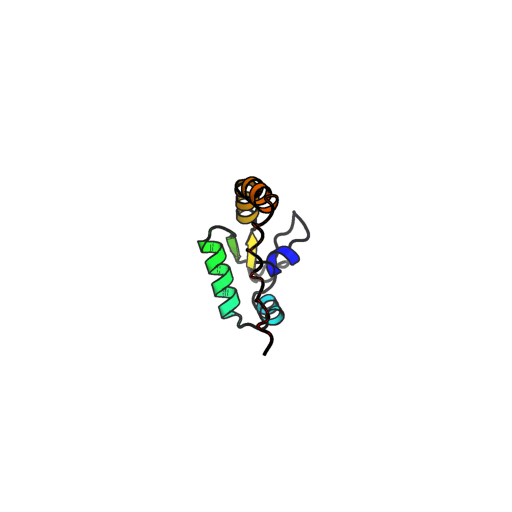930 1.00 93.00 72 TYR A N 1
ATOM 585 C CA . TYR A 1 72 ? -7.244 4.195 11.529 1.00 93.00 72 TYR A CA 1
ATOM 586 C C . TYR A 1 72 ? -8.210 3.089 11.976 1.00 93.00 72 TYR A C 1
ATOM 588 O O . TYR A 1 72 ? -9.298 3.382 12.479 1.00 93.00 72 TYR A O 1
ATOM 596 N N . LEU A 1 73 ? -7.825 1.822 11.805 1.00 90.88 73 LEU A N 1
ATOM 597 C CA . LEU A 1 73 ? -8.633 0.672 12.204 1.00 90.88 73 LEU A CA 1
ATOM 598 C C . LEU A 1 73 ? -8.712 0.509 13.722 1.00 90.88 73 LEU A C 1
ATOM 600 O O . LEU A 1 73 ? -9.778 0.151 14.207 1.00 90.88 73 LEU A O 1
ATOM 604 N N . ASP A 1 74 ? -7.665 0.812 14.478 1.00 90.75 74 ASP A N 1
ATOM 605 C CA . ASP A 1 74 ? -7.704 0.761 15.943 1.00 90.75 74 ASP A CA 1
ATOM 606 C C . ASP A 1 74 ? -8.606 1.863 16.511 1.00 90.75 74 ASP A C 1
ATOM 608 O O . ASP A 1 74 ? -9.365 1.638 17.455 1.00 90.75 74 ASP A O 1
ATOM 612 N N . THR A 1 75 ? -8.606 3.035 15.871 1.00 91.25 75 THR A N 1
ATOM 613 C CA . THR A 1 75 ? -9.465 4.162 16.257 1.00 91.25 75 THR A CA 1
ATOM 614 C C . THR A 1 75 ? -10.934 3.921 15.893 1.00 91.25 75 THR A C 1
ATOM 616 O O . THR A 1 75 ? -11.831 4.148 16.705 1.00 91.25 75 THR A O 1
ATOM 619 N N . MET A 1 76 ? -11.212 3.466 14.666 1.00 87.31 76 MET A N 1
ATOM 620 C CA . MET A 1 76 ? -12.583 3.346 14.142 1.00 87.31 76 MET A CA 1
ATOM 621 C C . MET A 1 76 ? -13.192 1.953 14.335 1.00 87.31 76 MET A C 1
ATOM 623 O O . MET A 1 76 ? -14.417 1.802 14.367 1.00 87.31 76 MET A O 1
ATOM 627 N N . GLY A 1 77 ? -12.357 0.925 14.454 1.00 81.81 77 GLY A N 1
ATOM 628 C CA . GLY A 1 77 ? -12.734 -0.486 14.499 1.00 81.81 77 GLY A CA 1
ATOM 629 C C . GLY A 1 77 ? -13.732 -0.836 15.597 1.00 81.81 77 GLY A C 1
ATOM 630 O O . GLY A 1 77 ? -14.719 -1.502 15.274 1.00 81.81 77 GLY A O 1
ATOM 631 N N . PRO A 1 78 ? -13.568 -0.367 16.851 1.00 80.69 78 PRO A N 1
ATOM 632 C CA . PRO A 1 78 ? -14.538 -0.628 17.915 1.00 80.69 78 PRO A CA 1
ATOM 633 C C . PRO A 1 78 ? -15.948 -0.134 17.559 1.00 80.69 78 PRO A C 1
ATOM 635 O O . PRO A 1 78 ? -16.917 -0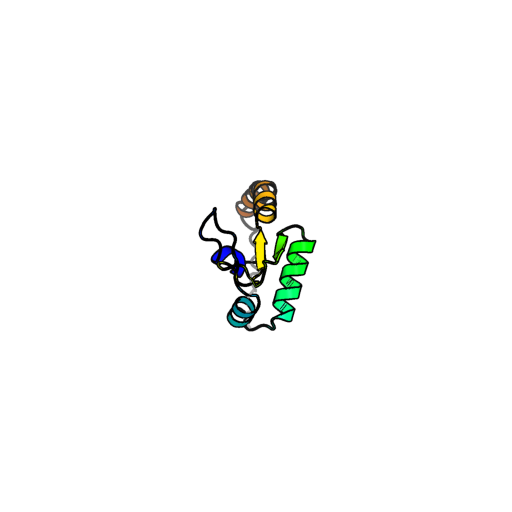.887 17.661 1.00 80.69 78 PRO A O 1
ATOM 638 N N . SER A 1 79 ? -16.051 1.087 17.025 1.00 76.62 79 SER A N 1
ATOM 639 C CA . SER A 1 79 ? -17.320 1.688 16.590 1.00 76.62 79 SER A CA 1
ATOM 640 C C . SER A 1 79 ? -17.967 0.905 15.440 1.00 76.62 79 SER A C 1
ATOM 642 O O . SER A 1 79 ? -19.164 0.604 15.462 1.00 76.62 79 SER A O 1
ATOM 644 N N . VAL A 1 80 ? -17.173 0.487 14.449 1.00 74.69 80 VAL A N 1
ATOM 645 C CA . VAL A 1 80 ? -17.668 -0.320 13.322 1.00 74.69 80 VAL A CA 1
ATOM 646 C C . VAL A 1 80 ? -18.102 -1.713 13.785 1.00 74.69 80 VAL A C 1
ATOM 648 O O . VAL A 1 80 ? -19.150 -2.199 13.361 1.00 74.69 80 VAL A O 1
ATOM 651 N N . ALA A 1 81 ? -17.349 -2.359 14.677 1.00 74.44 81 ALA A N 1
ATOM 652 C CA . ALA A 1 81 ? -17.679 -3.686 15.194 1.00 74.44 81 ALA A CA 1
ATOM 653 C C . ALA A 1 81 ? -19.022 -3.687 15.940 1.00 74.44 81 ALA A C 1
ATOM 655 O O . ALA A 1 81 ? -19.824 -4.612 15.782 1.00 74.44 81 ALA A O 1
ATOM 656 N N . GLU A 1 82 ? -19.309 -2.634 16.703 1.00 76.56 82 GLU A N 1
ATOM 657 C CA . GLU A 1 82 ? -20.608 -2.445 17.350 1.00 76.56 82 GLU A CA 1
ATOM 658 C C . GLU A 1 82 ? -21.744 -2.259 16.339 1.00 76.56 82 GLU A C 1
ATOM 660 O O . GLU A 1 82 ? -22.825 -2.828 16.508 1.00 76.56 82 GLU A O 1
ATOM 665 N N . GLN A 1 83 ? -21.509 -1.518 15.253 1.00 69.12 83 GLN A N 1
ATOM 666 C CA . GLN A 1 83 ? -22.491 -1.354 14.177 1.00 69.12 83 GLN A CA 1
ATOM 667 C C . GLN A 1 83 ? -22.742 -2.654 13.404 1.00 69.12 83 GLN A C 1
ATOM 669 O O . GLN A 1 83 ? -23.885 -2.938 13.050 1.00 69.12 83 GLN A O 1
ATOM 674 N N . VAL A 1 84 ? -21.707 -3.466 13.179 1.00 74.12 84 VAL A N 1
ATOM 675 C CA . VAL A 1 84 ? -21.821 -4.769 12.505 1.00 74.12 84 VAL A CA 1
ATOM 676 C C . VAL A 1 84 ? -22.605 -5.776 13.352 1.00 74.12 84 VAL A C 1
ATOM 678 O O . VAL A 1 84 ? -23.358 -6.576 12.798 1.00 74.12 84 VAL A O 1
ATOM 681 N N . LYS A 1 85 ? -22.478 -5.723 14.685 1.00 74.38 85 LYS A N 1
ATOM 682 C CA . LYS A 1 85 ? -23.238 -6.581 15.613 1.00 74.38 85 LYS A CA 1
ATOM 683 C C . LYS A 1 85 ? -24.732 -6.250 15.663 1.00 74.38 85 LYS A C 1
ATOM 685 O O . LYS A 1 85 ? -25.520 -7.107 16.065 1.00 74.38 85 LYS A O 1
ATOM 690 N N . LYS A 1 86 ? -25.149 -5.039 15.271 1.00 68.19 86 LYS A N 1
ATOM 691 C CA . LYS A 1 86 ? -26.573 -4.680 15.243 1.00 68.19 86 LYS A CA 1
ATOM 692 C C . LYS A 1 86 ? -27.279 -5.517 14.170 1.00 68.19 86 LYS A C 1
ATOM 694 O O . LYS A 1 86 ? -26.850 -5.506 13.014 1.00 68.19 86 LYS A O 1
ATOM 699 N N . PRO A 1 87 ? -28.367 -6.235 14.509 1.00 63.41 87 PRO A N 1
ATOM 700 C CA . PRO A 1 87 ? -29.113 -6.989 13.517 1.00 63.41 87 PRO A CA 1
ATOM 701 C C . PRO A 1 87 ? -29.580 -6.022 12.433 1.00 63.41 87 PRO A C 1
ATOM 703 O O . PRO A 1 87 ? -30.249 -5.024 12.714 1.00 63.41 87 PRO A O 1
ATOM 706 N N . ARG A 1 88 ? -29.197 -6.306 11.184 1.00 69.44 88 ARG A N 1
ATOM 707 C CA . ARG A 1 88 ? -29.672 -5.539 10.031 1.00 69.44 88 ARG A CA 1
ATOM 708 C C . ARG A 1 88 ? -31.195 -5.505 10.100 1.00 69.44 88 ARG A C 1
ATOM 710 O O . ARG A 1 88 ? -31.818 -6.561 10.213 1.00 69.44 88 ARG A O 1
ATOM 717 N N . HIS A 1 89 ? -31.779 -4.307 10.053 1.00 63.38 89 HIS A N 1
ATOM 718 C CA . HIS A 1 89 ? -33.228 -4.143 9.968 1.00 63.38 89 HIS A CA 1
ATOM 719 C C . HIS A 1 89 ? -33.743 -5.063 8.857 1.00 63.38 89 HIS A C 1
ATOM 721 O O . HIS A 1 89 ? -33.317 -4.947 7.703 1.00 63.38 89 HIS A O 1
ATOM 727 N N . LYS A 1 90 ? -34.588 -6.037 9.219 1.00 65.12 90 LYS A N 1
ATOM 728 C CA . LYS A 1 90 ? -35.199 -6.936 8.241 1.00 65.12 90 LYS A CA 1
ATOM 729 C C . LYS A 1 90 ? -35.979 -6.045 7.280 1.00 65.12 90 LYS A C 1
ATOM 731 O O . LYS A 1 90 ? -36.882 -5.334 7.713 1.00 65.12 90 LYS A O 1
ATOM 736 N N . LYS A 1 91 ? -35.602 -6.036 5.996 1.00 58.03 91 LYS A N 1
ATOM 737 C CA . LYS A 1 91 ? -36.398 -5.354 4.968 1.00 58.03 91 LYS A CA 1
ATOM 738 C C . LYS A 1 91 ? -37.830 -5.897 5.072 1.00 58.03 91 LYS A C 1
ATOM 740 O O . LYS A 1 91 ? -37.963 -7.117 5.213 1.00 58.03 91 LYS A O 1
ATOM 745 N N . PRO A 1 92 ? -38.873 -5.048 5.041 1.00 62.72 92 PRO A N 1
ATOM 746 C CA . PRO A 1 92 ? -40.238 -5.544 5.044 1.00 62.72 92 PRO A CA 1
ATOM 747 C C . PRO A 1 92 ? -40.384 -6.512 3.871 1.00 62.72 92 PRO A C 1
ATOM 749 O O . PRO A 1 92 ? -40.067 -6.182 2.727 1.00 62.72 92 PRO 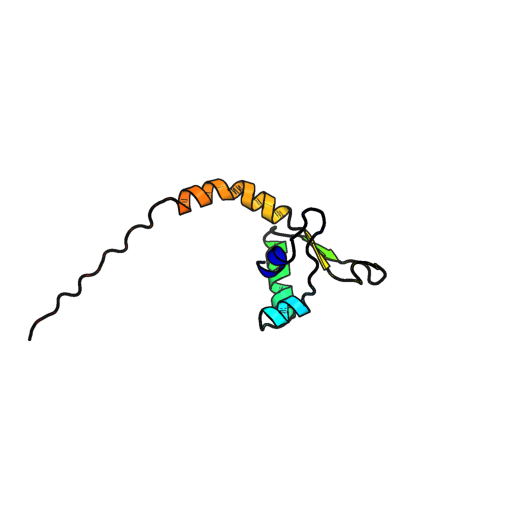A O 1
ATOM 752 N N . VAL A 1 93 ? -40.778 -7.745 4.175 1.00 69.94 93 VAL A N 1
ATOM 753 C CA . VAL A 1 93 ? -41.087 -8.740 3.155 1.00 69.94 93 VAL A CA 1
ATOM 754 C C . VAL A 1 93 ? -42.371 -8.260 2.489 1.00 69.94 93 VAL A C 1
ATOM 756 O O . VAL A 1 93 ? -43.441 -8.321 3.090 1.00 69.94 93 VAL A O 1
ATOM 759 N N . TYR A 1 94 ? -42.270 -7.721 1.275 1.00 70.00 94 TYR A N 1
ATOM 760 C CA . TYR A 1 94 ? -43.450 -7.395 0.485 1.00 70.00 94 TYR A CA 1
ATOM 761 C C . TYR A 1 94 ? -44.084 -8.708 0.019 1.00 70.00 94 TYR A C 1
ATOM 763 O O . TYR A 1 94 ? -43.642 -9.317 -0.954 1.00 70.00 94 TYR A O 1
ATOM 771 N N . THR A 1 95 ? -45.102 -9.175 0.742 1.00 70.0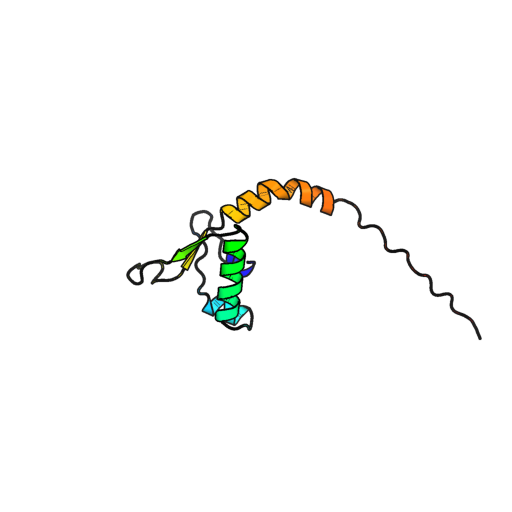6 95 THR A N 1
ATOM 772 C CA . THR A 1 95 ? -45.913 -10.316 0.314 1.00 70.06 95 THR A CA 1
ATOM 773 C C . THR A 1 95 ? -46.718 -9.896 -0.911 1.00 70.06 95 THR A C 1
ATOM 775 O O . THR A 1 95 ? -47.718 -9.186 -0.797 1.00 70.06 95 THR A O 1
ATOM 778 N N . VAL A 1 96 ? -46.279 -10.323 -2.096 1.00 69.94 96 VAL A N 1
ATOM 779 C CA . VAL A 1 96 ? -47.062 -10.184 -3.328 1.00 69.94 96 VAL A CA 1
ATOM 780 C C . VAL A 1 96 ? -48.329 -11.022 -3.155 1.00 69.94 96 VAL A C 1
ATOM 782 O O . VAL A 1 96 ? -48.266 -12.252 -3.096 1.00 69.94 96 VAL A O 1
ATOM 785 N N . ARG A 1 97 ? -49.486 -10.364 -3.024 1.00 64.56 97 ARG A N 1
ATOM 786 C CA . ARG A 1 97 ? -50.782 -11.048 -3.050 1.00 64.56 97 ARG A CA 1
ATOM 787 C C . ARG A 1 97 ? -50.946 -11.655 -4.441 1.00 64.56 97 ARG A C 1
ATOM 789 O O . ARG A 1 97 ? -50.969 -10.928 -5.428 1.00 64.56 97 ARG A O 1
ATOM 796 N N . LYS A 1 98 ? -51.022 -12.984 -4.522 1.00 57.47 98 LYS A N 1
ATOM 797 C CA . LYS A 1 98 ? -51.400 -13.673 -5.756 1.00 57.47 98 LYS A CA 1
ATOM 798 C C . LYS A 1 98 ? -52.884 -13.397 -5.989 1.00 57.47 98 LYS A C 1
ATOM 800 O O . LYS A 1 98 ? -53.719 -13.892 -5.239 1.00 57.47 98 LYS A O 1
ATOM 805 N N . THR A 1 99 ? -53.192 -12.565 -6.974 1.00 59.31 99 THR A N 1
ATOM 806 C CA . THR A 1 99 ? -54.553 -12.401 -7.486 1.00 59.31 99 THR A CA 1
ATOM 807 C C . THR A 1 99 ? -54.885 -13.654 -8.290 1.00 59.31 99 THR A C 1
ATOM 809 O O . THR A 1 99 ? -54.264 -13.903 -9.321 1.00 59.31 99 THR A O 1
ATOM 812 N N . THR A 1 100 ? -55.791 -14.481 -7.777 1.00 56.81 100 THR A N 1
ATOM 813 C CA . THR A 1 100 ? -56.357 -15.615 -8.517 1.00 56.81 100 THR A CA 1
ATOM 814 C C . THR A 1 100 ? -57.348 -15.066 -9.544 1.00 56.81 100 THR A C 1
ATOM 816 O O . THR A 1 100 ? -58.163 -14.214 -9.189 1.00 56.81 100 THR A O 1
ATOM 819 N N . ALA A 1 101 ? -57.203 -15.502 -10.797 1.00 59.31 101 ALA A N 1
ATOM 820 C CA . ALA A 1 101 ? -58.084 -15.186 -11.921 1.00 59.31 101 ALA A CA 1
ATOM 821 C C . ALA A 1 101 ? -59.380 -16.004 -11.881 1.00 59.31 101 ALA A C 1
ATOM 823 O O . ALA A 1 101 ? -59.334 -17.130 -11.330 1.00 59.31 101 ALA A O 1
#